Protein AF-A0A821C4U9-F1 (afdb_monomer)

Structure (mmCIF, N/CA/C/O backbone):
data_AF-A0A821C4U9-F1
#
_entry.id   AF-A0A821C4U9-F1
#
loop_
_atom_site.group_PDB
_atom_site.id
_atom_site.type_symbol
_atom_site.label_atom_id
_atom_site.label_alt_id
_atom_site.label_comp_id
_atom_site.label_asym_id
_atom_site.label_entity_id
_atom_site.label_seq_id
_atom_site.pdbx_PDB_ins_code
_atom_site.Cartn_x
_atom_site.Cartn_y
_atom_site.Cartn_z
_atom_site.occupancy
_atom_site.B_iso_or_equiv
_atom_site.auth_seq_id
_atom_site.auth_comp_id
_atom_site.auth_asym_id
_atom_site.auth_atom_id
_atom_site.pdbx_PDB_model_num
ATOM 1 N N . MET A 1 1 ? 24.354 1.024 -12.744 1.00 43.56 1 MET A N 1
ATOM 2 C CA . MET A 1 1 ? 23.203 0.212 -12.293 1.00 43.56 1 MET A CA 1
ATOM 3 C C . MET A 1 1 ? 22.242 1.172 -11.614 1.00 43.56 1 MET A C 1
ATOM 5 O O . MET A 1 1 ? 22.682 1.850 -10.696 1.00 43.56 1 MET A O 1
ATOM 9 N N . ALA A 1 2 ? 21.021 1.349 -12.124 1.00 48.12 2 ALA A N 1
ATOM 10 C CA . ALA A 1 2 ? 20.059 2.266 -11.510 1.00 48.12 2 ALA A CA 1
ATOM 11 C C . ALA A 1 2 ? 19.653 1.708 -10.138 1.00 48.12 2 ALA A C 1
ATOM 13 O O . ALA A 1 2 ? 19.220 0.560 -10.036 1.00 48.12 2 ALA A O 1
ATOM 14 N N . VAL A 1 3 ? 19.875 2.484 -9.079 1.00 49.50 3 VAL A N 1
ATOM 15 C CA . VAL A 1 3 ? 19.540 2.081 -7.712 1.00 49.50 3 VAL A CA 1
ATOM 16 C C . VAL A 1 3 ? 18.026 2.156 -7.569 1.00 49.50 3 VAL A C 1
ATOM 18 O O . VAL A 1 3 ? 17.436 3.229 -7.635 1.00 49.50 3 VAL A O 1
ATOM 21 N N . THR A 1 4 ? 17.395 0.999 -7.406 1.00 62.94 4 THR A N 1
ATOM 22 C CA . THR A 1 4 ? 15.965 0.892 -7.118 1.00 62.94 4 THR A CA 1
ATOM 23 C C . THR A 1 4 ? 15.742 1.253 -5.653 1.00 62.94 4 THR A C 1
ATOM 25 O O . THR A 1 4 ? 15.971 0.423 -4.776 1.00 62.94 4 THR A O 1
ATOM 28 N N . ASN A 1 5 ? 15.350 2.495 -5.374 1.00 72.31 5 ASN A N 1
ATOM 29 C CA . ASN A 1 5 ? 14.983 2.926 -4.028 1.00 72.31 5 ASN A CA 1
ATOM 30 C C . ASN A 1 5 ? 13.459 2.941 -3.937 1.00 72.31 5 ASN A C 1
ATOM 32 O O . ASN A 1 5 ? 12.826 3.807 -4.534 1.00 72.31 5 ASN A O 1
ATOM 36 N N . ILE A 1 6 ? 12.885 1.931 -3.284 1.00 83.69 6 ILE A N 1
ATOM 37 C CA . ILE A 1 6 ? 11.440 1.800 -3.086 1.00 83.69 6 ILE A CA 1
ATOM 38 C C . ILE A 1 6 ? 11.157 1.992 -1.613 1.00 83.69 6 ILE A C 1
ATOM 40 O O . ILE A 1 6 ? 11.602 1.202 -0.780 1.00 83.69 6 ILE A O 1
ATOM 44 N N . GLN A 1 7 ? 10.376 3.016 -1.318 1.00 89.56 7 GLN A N 1
ATOM 45 C CA . GLN A 1 7 ? 9.864 3.285 0.004 1.00 89.56 7 GLN A CA 1
ATOM 46 C C . GLN A 1 7 ? 8.430 2.779 0.071 1.00 89.56 7 GLN A C 1
ATOM 48 O O . GLN A 1 7 ? 7.608 3.006 -0.820 1.00 89.56 7 GLN A O 1
ATOM 53 N N . CYS A 1 8 ? 8.152 2.032 1.131 1.00 90.69 8 CYS A N 1
ATOM 54 C CA . CYS A 1 8 ? 6.814 1.568 1.403 1.00 90.69 8 CYS A CA 1
ATOM 55 C C . CYS A 1 8 ? 6.480 1.741 2.871 1.00 90.69 8 CYS A C 1
ATOM 57 O O . CYS A 1 8 ? 7.099 1.126 3.744 1.00 90.69 8 CYS A O 1
ATOM 59 N N . GLU A 1 9 ? 5.471 2.549 3.132 1.00 93.62 9 GLU A N 1
ATOM 60 C CA . GLU A 1 9 ? 5.133 3.009 4.465 1.00 93.62 9 GLU A CA 1
ATOM 61 C C . GLU A 1 9 ? 3.649 2.823 4.722 1.00 93.62 9 GLU A C 1
ATOM 63 O O . GLU A 1 9 ? 2.817 2.873 3.813 1.00 93.62 9 GLU A O 1
ATOM 68 N N . LEU A 1 10 ? 3.347 2.556 5.985 1.00 93.88 10 LEU A N 1
ATOM 69 C CA . LEU A 1 10 ? 1.997 2.490 6.496 1.00 93.88 10 LEU A CA 1
ATOM 70 C C . LEU A 1 10 ? 1.945 3.381 7.725 1.00 93.88 10 LEU A C 1
ATOM 72 O O . LEU A 1 10 ? 2.654 3.133 8.698 1.00 93.88 10 LEU A O 1
ATOM 76 N N . GLU A 1 11 ? 1.097 4.389 7.670 1.00 94.81 11 GLU A N 1
ATOM 77 C CA . GLU A 1 11 ? 0.816 5.272 8.788 1.00 94.81 11 GLU A CA 1
ATOM 78 C C . GLU A 1 11 ? -0.629 5.067 9.212 1.00 94.81 11 GLU A C 1
ATOM 80 O O . GLU A 1 11 ? -1.527 4.972 8.378 1.00 94.81 11 GLU A O 1
ATOM 85 N N . THR A 1 12 ? -0.872 4.986 10.513 1.00 91.88 12 THR A N 1
ATOM 86 C CA . THR A 1 12 ? -2.213 4.775 11.058 1.00 91.88 12 THR A CA 1
ATOM 87 C C . THR A 1 12 ? -2.443 5.702 12.230 1.00 91.88 12 THR A C 1
ATOM 89 O O . THR A 1 12 ? -1.559 5.908 13.058 1.00 91.88 12 THR A O 1
ATOM 92 N N . THR A 1 13 ? -3.646 6.245 12.308 1.00 87.62 13 THR A N 1
ATOM 93 C CA . THR A 1 13 ? -4.103 7.125 13.379 1.00 87.62 13 THR A CA 1
ATOM 94 C C . THR A 1 13 ? -5.075 6.373 14.275 1.00 87.62 13 THR A C 1
ATOM 96 O O . THR A 1 13 ? -5.827 5.520 13.811 1.00 87.62 13 THR A O 1
ATOM 99 N N . THR A 1 14 ? -5.134 6.736 15.554 1.00 83.50 14 THR A N 1
ATOM 100 C CA . THR A 1 14 ? -6.036 6.109 16.537 1.00 83.50 14 THR A CA 1
ATOM 101 C C . THR A 1 14 ? -7.525 6.250 16.205 1.00 83.50 14 THR A C 1
ATOM 103 O O . THR A 1 14 ? -8.343 5.558 16.797 1.00 83.50 14 THR A O 1
ATOM 106 N N . ASN A 1 15 ? -7.888 7.102 15.242 1.00 87.69 15 ASN A N 1
ATOM 107 C CA . ASN A 1 15 ? -9.269 7.348 14.820 1.00 87.69 15 ASN A CA 1
ATOM 108 C C . ASN A 1 15 ? -9.754 6.380 13.725 1.00 87.69 15 ASN A C 1
ATOM 110 O O . ASN A 1 15 ? -10.725 6.686 13.037 1.00 87.69 15 ASN A O 1
ATOM 114 N N . GLY A 1 16 ? -9.063 5.253 13.519 1.00 90.81 16 GLY A N 1
ATOM 115 C CA . GLY A 1 16 ? -9.442 4.271 12.503 1.00 90.81 16 GLY A CA 1
ATOM 116 C C . GLY A 1 16 ? -9.165 4.745 11.078 1.00 90.81 16 GLY A C 1
ATOM 117 O O . GLY A 1 16 ? -9.875 4.358 10.161 1.00 90.81 16 GLY A O 1
ATOM 118 N N . LYS A 1 17 ? -8.161 5.607 10.876 1.00 94.19 17 LYS A N 1
ATOM 119 C CA . LYS A 1 17 ? -7.732 6.065 9.544 1.00 94.19 17 LYS A CA 1
ATOM 120 C C . LYS A 1 17 ? -6.263 5.786 9.330 1.00 94.19 17 LYS A C 1
ATOM 122 O O . LYS A 1 17 ? -5.482 5.930 10.271 1.00 94.19 17 LYS A O 1
ATOM 127 N N . GLY A 1 18 ? -5.870 5.468 8.109 1.00 94.44 18 GLY A N 1
ATOM 128 C CA . GLY A 1 18 ? -4.474 5.280 7.759 1.00 94.44 18 GLY A CA 1
ATOM 129 C C . GLY A 1 18 ? -4.151 5.637 6.320 1.00 94.44 18 GLY 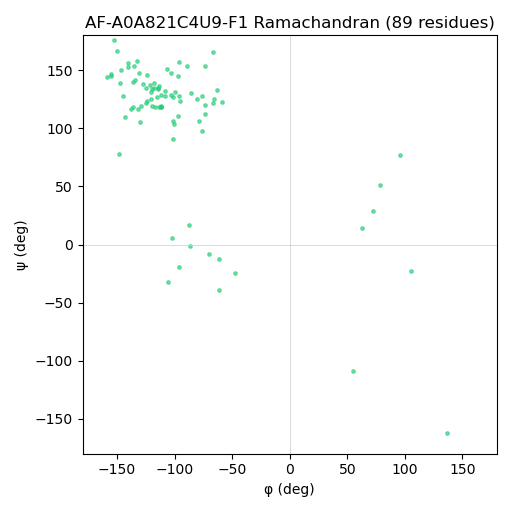A C 1
ATOM 130 O O . GLY A 1 18 ? -5.027 5.819 5.473 1.00 94.44 18 GLY A O 1
ATOM 131 N N . HIS A 1 19 ? -2.855 5.747 6.065 1.00 94.44 19 HIS A N 1
ATOM 132 C CA . HIS A 1 19 ? -2.277 6.008 4.763 1.00 94.44 19 HIS A CA 1
ATOM 133 C C . HIS A 1 19 ? -1.266 4.914 4.439 1.00 94.44 19 HIS A C 1
ATOM 135 O O . HIS A 1 19 ? -0.449 4.523 5.270 1.00 94.44 19 HIS A O 1
ATOM 141 N N . PHE A 1 20 ? -1.329 4.415 3.214 1.00 93.50 20 PHE A N 1
ATOM 142 C CA . PHE A 1 20 ? -0.330 3.534 2.639 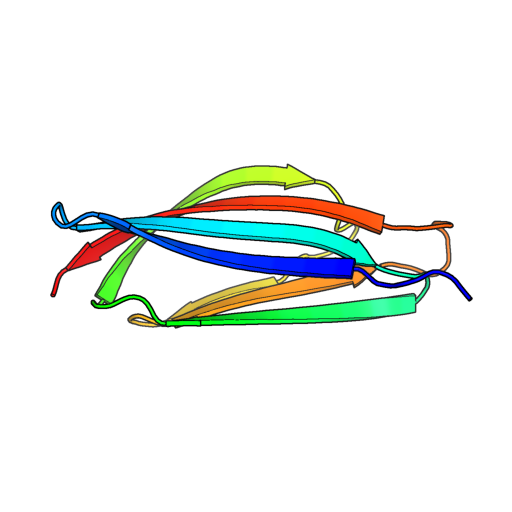1.00 93.50 20 PHE A CA 1
ATOM 143 C C . PHE A 1 20 ? 0.377 4.294 1.521 1.00 93.50 20 PHE A C 1
ATOM 145 O O . PHE A 1 20 ? -0.253 4.706 0.543 1.00 93.50 20 PHE A O 1
ATOM 152 N N . THR A 1 21 ? 1.684 4.472 1.671 1.00 92.88 21 THR A N 1
ATOM 153 C CA . THR A 1 21 ? 2.521 5.201 0.719 1.00 92.88 21 THR A CA 1
ATOM 154 C C . THR A 1 21 ? 3.468 4.228 0.045 1.00 92.88 21 THR A C 1
ATOM 156 O O . THR A 1 21 ? 4.168 3.461 0.705 1.00 92.88 21 THR A O 1
ATOM 159 N N . PHE A 1 22 ? 3.491 4.265 -1.282 1.00 91.00 22 PHE A N 1
ATOM 160 C CA . PHE A 1 22 ? 4.391 3.484 -2.110 1.00 91.00 22 PHE A CA 1
ATOM 161 C C . PHE A 1 22 ? 5.053 4.415 -3.120 1.00 91.00 22 PHE A C 1
ATOM 163 O O . PHE A 1 22 ? 4.419 4.875 -4.071 1.00 91.00 22 PHE A O 1
ATOM 170 N N . THR A 1 23 ? 6.321 4.727 -2.882 1.00 90.44 23 THR A N 1
ATOM 171 C CA . THR A 1 23 ? 7.085 5.712 -3.651 1.00 90.44 23 THR A CA 1
ATOM 172 C C . THR A 1 23 ? 8.440 5.146 -4.040 1.00 90.44 23 THR A C 1
ATOM 174 O O . THR A 1 23 ? 8.941 4.197 -3.434 1.00 90.44 23 THR A O 1
ATOM 177 N N . GLY A 1 24 ? 9.044 5.711 -5.080 1.00 87.81 24 GLY A N 1
ATOM 178 C CA . GLY A 1 24 ? 10.393 5.343 -5.492 1.00 87.81 24 GLY A CA 1
ATOM 179 C C . GLY A 1 24 ? 10.543 5.176 -6.992 1.00 87.81 24 GLY A C 1
ATOM 180 O O . GLY A 1 24 ? 9.700 5.621 -7.766 1.00 87.81 24 GLY A O 1
ATOM 181 N N . THR A 1 25 ? 11.610 4.506 -7.412 1.00 85.56 25 THR A N 1
ATOM 182 C CA . THR A 1 25 ? 11.900 4.295 -8.836 1.00 85.56 25 THR A CA 1
ATOM 183 C C . THR A 1 25 ? 12.042 2.812 -9.133 1.00 85.56 25 THR A C 1
ATOM 185 O O . THR A 1 25 ? 12.869 2.137 -8.525 1.00 85.56 25 THR A O 1
ATOM 188 N N . VAL A 1 26 ? 11.249 2.303 -10.078 1.00 82.19 26 VAL A N 1
ATOM 189 C CA . VAL A 1 26 ? 11.346 0.923 -10.575 1.00 82.19 26 VAL A CA 1
ATOM 190 C C . VAL A 1 26 ? 12.028 0.915 -11.928 1.00 82.19 26 VAL A C 1
ATOM 192 O O . VAL A 1 26 ? 11.627 1.643 -12.838 1.00 82.19 26 VAL A O 1
ATOM 195 N N . GLY A 1 27 ? 13.054 0.073 -12.045 1.00 77.50 27 GLY A N 1
ATOM 196 C CA . GLY A 1 27 ? 13.806 -0.083 -13.279 1.00 77.50 27 GLY A CA 1
ATOM 197 C C . GLY A 1 27 ? 12.981 -0.702 -14.418 1.00 77.50 27 GLY A C 1
ATOM 198 O O . GLY A 1 27 ? 11.918 -1.293 -14.201 1.00 77.50 27 GLY A O 1
ATOM 199 N N . PRO A 1 28 ? 13.473 -0.611 -15.660 1.00 77.12 28 PRO A N 1
ATOM 200 C CA . PRO A 1 28 ? 12.795 -1.157 -16.830 1.00 77.12 28 PRO A CA 1
ATOM 201 C C . PRO A 1 28 ? 12.663 -2.685 -16.748 1.00 77.12 28 PRO A C 1
ATOM 203 O O . PRO A 1 28 ? 13.649 -3.383 -16.523 1.00 77.12 28 PRO A O 1
ATOM 206 N N . ASN A 1 29 ? 11.465 -3.216 -17.023 1.00 77.50 29 ASN A N 1
ATOM 207 C CA . ASN A 1 29 ? 11.106 -4.642 -16.877 1.00 77.50 29 ASN A CA 1
ATOM 208 C C . ASN A 1 29 ? 11.176 -5.190 -15.447 1.00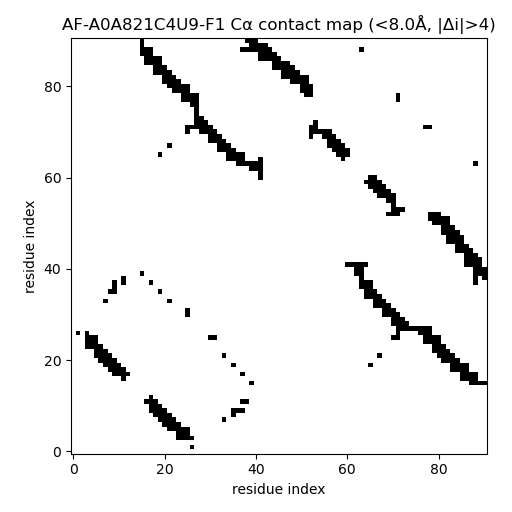 77.50 29 ASN A C 1
ATOM 210 O O . ASN A 1 29 ? 11.163 -6.406 -15.264 1.00 77.50 29 ASN A O 1
ATOM 214 N N . ASP A 1 30 ? 11.257 -4.325 -14.441 1.00 81.50 30 ASP A N 1
ATOM 215 C CA . ASP A 1 30 ? 11.216 -4.738 -13.048 1.00 81.50 30 ASP A CA 1
ATOM 216 C C . ASP A 1 30 ? 9.789 -4.595 -12.496 1.00 81.50 30 ASP A C 1
ATOM 218 O O . ASP A 1 30 ? 8.946 -3.843 -13.004 1.00 81.50 30 ASP A O 1
ATOM 222 N N . SER A 1 31 ? 9.504 -5.351 -11.442 1.00 84.50 31 SER A N 1
ATOM 223 C CA . SER A 1 31 ? 8.265 -5.234 -10.688 1.00 84.50 31 SER A CA 1
ATOM 224 C C . SER A 1 31 ? 8.562 -5.238 -9.201 1.00 84.50 31 SER A C 1
ATOM 226 O O . SER A 1 31 ? 9.444 -5.951 -8.717 1.00 84.50 31 SER A O 1
ATOM 228 N N . LYS A 1 32 ? 7.818 -4.420 -8.465 1.00 87.50 32 LYS A N 1
ATOM 229 C CA . LYS A 1 32 ? 7.960 -4.288 -7.021 1.00 87.50 32 LYS A CA 1
ATOM 230 C C . LYS A 1 32 ? 6.614 -4.478 -6.368 1.00 87.50 32 LYS A C 1
ATOM 232 O O . LYS A 1 32 ? 5.593 -4.007 -6.857 1.00 87.50 32 LYS A O 1
ATOM 237 N N . VAL A 1 33 ? 6.636 -5.207 -5.266 1.00 89.81 33 VAL A N 1
ATOM 238 C CA . VAL A 1 33 ? 5.462 -5.496 -4.458 1.00 89.81 33 VAL A CA 1
ATOM 239 C C . VAL A 1 33 ? 5.741 -4.946 -3.078 1.00 89.81 33 VAL A C 1
ATOM 241 O O . VAL A 1 33 ? 6.792 -5.235 -2.509 1.00 89.81 33 VAL A O 1
ATOM 244 N N . CYS A 1 34 ? 4.795 -4.198 -2.533 1.00 90.50 34 CYS A N 1
ATOM 245 C CA . CYS A 1 34 ? 4.776 -3.921 -1.116 1.00 90.50 34 CYS A CA 1
ATOM 246 C C . CYS A 1 34 ? 3.518 -4.473 -0.469 1.00 90.50 34 CYS A C 1
ATOM 248 O O . CYS A 1 34 ? 2.416 -4.270 -0.971 1.00 90.50 34 CYS A O 1
ATOM 250 N N . THR A 1 35 ? 3.714 -5.122 0.675 1.00 94.38 35 THR A N 1
ATOM 251 C CA . THR A 1 35 ? 2.649 -5.557 1.567 1.00 94.38 35 THR A CA 1
ATOM 252 C C . THR A 1 35 ? 2.824 -4.887 2.925 1.00 94.38 35 THR A C 1
ATOM 254 O O . THR A 1 35 ? 3.931 -4.851 3.478 1.00 94.38 35 THR A O 1
ATOM 257 N N . ARG A 1 36 ? 1.731 -4.362 3.469 1.00 95.25 36 ARG A N 1
ATOM 258 C CA . ARG A 1 36 ? 1.633 -3.804 4.818 1.00 95.25 36 ARG A CA 1
ATOM 259 C C . ARG A 1 36 ? 0.357 -4.309 5.483 1.00 95.25 36 ARG A C 1
ATOM 261 O O . ARG A 1 36 ? -0.596 -4.682 4.802 1.00 95.25 36 ARG A O 1
ATOM 268 N N . ILE A 1 37 ? 0.375 -4.354 6.810 1.00 94.44 37 ILE A N 1
ATOM 269 C CA . ILE A 1 37 ? -0.725 -4.865 7.629 1.00 94.44 37 ILE A CA 1
ATOM 270 C C . ILE A 1 37 ? -1.199 -3.722 8.521 1.00 94.44 37 ILE A C 1
ATOM 272 O O . ILE A 1 37 ? -0.415 -3.192 9.306 1.00 94.44 37 ILE A O 1
ATOM 276 N N . ALA A 1 38 ? -2.458 -3.331 8.366 1.00 93.38 38 ALA A N 1
ATOM 277 C CA . ALA A 1 38 ? -3.132 -2.374 9.225 1.00 93.38 38 ALA A CA 1
ATOM 278 C C . ALA A 1 38 ? -3.476 -3.009 10.587 1.00 93.38 38 ALA A C 1
ATOM 280 O O . ALA A 1 38 ? -3.655 -4.226 10.684 1.00 93.38 38 ALA A O 1
ATOM 281 N N . PRO A 1 39 ? -3.598 -2.205 11.655 1.00 92.94 39 PRO A N 1
ATOM 282 C CA . PRO A 1 39 ? -3.921 -2.696 12.993 1.00 92.94 39 PRO A CA 1
ATOM 283 C C . PRO A 1 39 ? -5.369 -3.199 13.130 1.00 92.94 39 PRO A C 1
ATOM 285 O O . PRO A 1 39 ? -5.697 -3.781 14.156 1.00 92.94 39 PRO A O 1
ATOM 288 N N . GLY A 1 40 ? -6.221 -2.999 12.119 1.00 93.25 40 GLY A N 1
ATOM 289 C CA . GLY A 1 40 ? -7.600 -3.480 12.092 1.00 93.25 40 GLY A CA 1
ATOM 290 C C . GLY A 1 40 ? -8.108 -3.711 10.668 1.00 93.25 40 GLY A 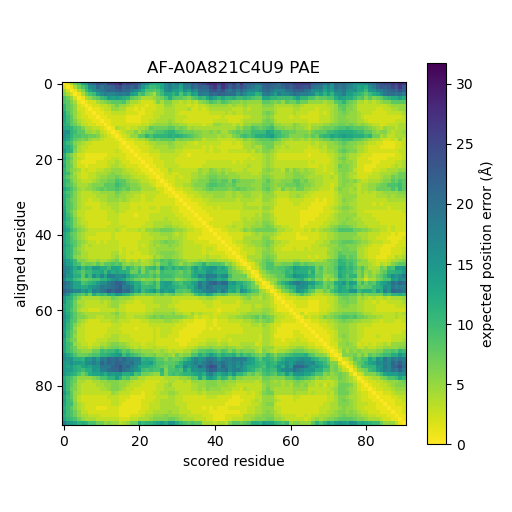C 1
ATOM 291 O O . GLY A 1 40 ? -7.408 -3.422 9.692 1.00 93.25 40 GLY A O 1
ATOM 292 N N . ARG A 1 41 ? -9.329 -4.237 10.551 1.00 95.69 41 ARG A N 1
ATOM 293 C CA . ARG A 1 41 ? -9.981 -4.556 9.278 1.00 95.69 41 ARG A CA 1
ATOM 294 C C . ARG A 1 41 ? -10.265 -3.288 8.486 1.00 95.69 41 ARG A C 1
ATOM 296 O O . ARG A 1 41 ? -10.956 -2.394 8.969 1.00 95.69 41 ARG A O 1
ATOM 303 N N . ILE A 1 42 ? -9.793 -3.240 7.248 1.00 95.56 42 ILE A N 1
ATOM 304 C CA . ILE A 1 42 ? -10.003 -2.119 6.334 1.00 95.56 42 ILE A CA 1
ATOM 305 C C . ILE A 1 42 ? -11.432 -2.178 5.799 1.00 95.56 42 ILE A C 1
ATOM 307 O O . ILE A 1 42 ? -11.887 -3.209 5.298 1.00 95.56 42 ILE A O 1
ATOM 311 N N . THR A 1 43 ? -12.152 -1.068 5.923 1.00 95.19 43 THR A N 1
ATOM 312 C CA . THR A 1 43 ? -13.561 -0.956 5.516 1.00 95.19 43 THR A CA 1
ATOM 313 C C . THR A 1 43 ? -13.723 -0.153 4.233 1.00 95.19 43 THR A C 1
ATOM 315 O O . THR A 1 43 ? -14.603 -0.451 3.428 1.00 95.19 43 THR A O 1
ATOM 318 N N . THR A 1 44 ? -12.857 0.835 4.018 1.00 94.44 44 THR A N 1
ATOM 319 C CA . THR A 1 44 ? -12.849 1.703 2.839 1.00 94.44 44 THR A CA 1
ATOM 320 C C . THR A 1 44 ? -11.409 1.972 2.416 1.00 94.44 44 THR A C 1
ATOM 322 O O . THR A 1 44 ? -10.489 1.954 3.234 1.00 94.44 44 THR A O 1
ATOM 325 N N . HIS A 1 45 ? -11.193 2.234 1.129 1.00 92.94 45 HIS A N 1
ATOM 326 C CA . HIS A 1 45 ? -9.896 2.678 0.634 1.00 92.94 45 HIS A CA 1
ATOM 327 C C . HIS A 1 45 ? -10.039 3.475 -0.663 1.00 92.94 45 HIS A C 1
ATOM 329 O O . HIS A 1 45 ? -10.868 3.157 -1.519 1.00 92.94 45 HIS A O 1
ATOM 335 N N . GLN A 1 46 ? -9.192 4.483 -0.848 1.00 91.12 46 GLN A N 1
ATOM 336 C CA . GLN A 1 46 ? -9.188 5.313 -2.046 1.00 91.12 46 GLN A CA 1
ATOM 337 C C . GLN A 1 46 ? -7.775 5.782 -2.393 1.00 91.12 46 GLN A C 1
ATOM 339 O O . GLN A 1 46 ? -6.997 6.186 -1.532 1.00 91.12 46 GLN A O 1
ATOM 344 N N . TRP A 1 47 ? -7.446 5.772 -3.685 1.00 89.12 47 TRP A N 1
ATOM 345 C CA . TRP A 1 47 ? -6.236 6.423 -4.176 1.00 89.12 47 TRP A CA 1
ATOM 346 C C . TRP A 1 47 ? -6.423 7.941 -4.160 1.00 89.12 47 TRP A C 1
ATOM 348 O O . TRP A 1 47 ? -7.303 8.460 -4.844 1.00 89.12 47 TRP A O 1
ATOM 358 N N . ILE A 1 48 ? -5.580 8.650 -3.409 1.00 87.12 48 ILE A N 1
ATOM 359 C CA . ILE A 1 48 ? -5.493 10.122 -3.473 1.00 87.12 48 ILE A CA 1
ATOM 360 C C . ILE A 1 48 ? -4.368 10.581 -4.398 1.00 87.12 48 ILE A C 1
ATOM 362 O O . ILE A 1 48 ? -4.364 11.714 -4.873 1.00 87.12 48 ILE A O 1
ATOM 366 N N . LYS A 1 49 ? -3.421 9.682 -4.672 1.00 79.25 49 LYS A N 1
ATOM 367 C CA . LYS A 1 49 ? -2.320 9.903 -5.595 1.00 79.25 49 LYS A CA 1
ATOM 368 C C . LYS A 1 49 ? -2.000 8.599 -6.308 1.00 79.25 49 LYS A C 1
ATOM 370 O O . LYS A 1 49 ? -1.836 7.565 -5.659 1.00 79.25 49 LYS A O 1
ATOM 375 N N . GLY A 1 50 ? -1.956 8.647 -7.635 1.00 75.19 50 GLY A N 1
ATOM 376 C CA . GLY A 1 50 ? -1.628 7.497 -8.466 1.00 75.19 50 GLY A CA 1
ATOM 377 C C . GLY A 1 50 ? -0.798 7.916 -9.668 1.00 75.19 50 GLY A C 1
ATOM 378 O O . GLY A 1 50 ? -1.305 8.565 -10.581 1.00 75.19 50 GLY A O 1
ATOM 379 N N . GLY A 1 51 ? 0.477 7.540 -9.663 1.00 71.81 51 GLY A N 1
ATOM 380 C CA . GLY A 1 51 ? 1.419 7.834 -10.734 1.00 71.81 51 GLY A CA 1
ATOM 381 C C . GLY A 1 51 ? 2.561 6.822 -10.768 1.00 71.81 51 GLY A C 1
ATOM 382 O O . GLY A 1 51 ? 2.985 6.308 -9.736 1.00 71.81 51 GLY A O 1
ATOM 383 N N . GLY A 1 52 ? 3.059 6.530 -11.970 1.00 68.56 52 GLY A N 1
ATOM 384 C CA . GLY A 1 52 ? 4.282 5.742 -12.158 1.00 68.56 52 GLY A CA 1
ATOM 385 C C . GLY A 1 52 ? 4.105 4.310 -12.637 1.00 68.56 52 GLY A C 1
ATOM 386 O O . GLY A 1 52 ? 5.014 3.777 -13.263 1.00 68.56 52 GLY A O 1
ATOM 387 N N . CYS A 1 53 ? 2.942 3.694 -12.433 1.00 73.62 53 CYS A N 1
ATOM 388 C CA . CYS A 1 53 ? 2.680 2.324 -12.881 1.00 73.62 53 CYS A CA 1
ATOM 389 C C . CYS A 1 53 ? 1.839 2.334 -14.170 1.00 73.62 53 CYS A C 1
ATOM 391 O O . CYS A 1 53 ? 0.609 2.354 -14.110 1.00 73.62 53 CYS A O 1
ATOM 393 N N . LYS A 1 54 ? 2.464 2.339 -15.358 1.00 60.94 54 LYS A N 1
ATOM 394 C CA . LYS A 1 54 ? 1.718 2.145 -16.620 1.00 60.94 54 LYS A CA 1
ATOM 395 C C . LYS A 1 54 ? 1.451 0.650 -16.843 1.00 60.94 54 LYS A C 1
ATOM 397 O O . LYS A 1 54 ? 2.395 -0.127 -16.902 1.00 60.94 54 LYS A O 1
ATOM 402 N N . ASN A 1 55 ? 0.175 0.295 -17.038 1.00 54.16 55 ASN A N 1
ATOM 403 C CA . ASN A 1 55 ? -0.379 -1.064 -17.211 1.00 54.16 55 ASN A CA 1
ATOM 404 C C . ASN A 1 55 ? -0.568 -1.902 -15.935 1.00 54.16 55 ASN A C 1
ATOM 406 O O . ASN A 1 55 ? -0.205 -3.074 -15.903 1.00 54.16 55 ASN A O 1
ATOM 410 N N . GLY A 1 56 ? -1.223 -1.345 -14.918 1.00 56.72 56 GLY A N 1
ATOM 411 C CA . GLY A 1 56 ? -1.778 -2.171 -13.843 1.00 56.72 56 GLY A CA 1
ATOM 412 C C . GLY A 1 56 ? -0.852 -2.276 -12.647 1.00 56.72 56 GLY A C 1
ATOM 413 O O . GLY A 1 56 ? -0.226 -3.305 -12.395 1.00 56.72 56 GLY A O 1
ATOM 414 N N . GLY A 1 57 ? -0.835 -1.199 -11.864 1.00 73.06 57 GLY A N 1
ATOM 415 C CA . GLY A 1 57 ? -0.645 -1.391 -10.439 1.00 73.06 57 GLY A CA 1
ATOM 416 C C . GLY A 1 57 ? -1.772 -2.295 -9.928 1.00 73.06 57 GLY A C 1
ATOM 417 O O . GLY A 1 57 ? -2.942 -1.984 -10.143 1.00 73.06 57 GLY A O 1
ATOM 418 N N . GLU A 1 58 ? -1.442 -3.425 -9.316 1.00 87.75 58 GLU A N 1
ATOM 419 C CA . GLU A 1 58 ? -2.429 -4.341 -8.747 1.00 87.75 58 GLU A CA 1
ATOM 420 C C . GLU A 1 58 ? -2.539 -4.042 -7.255 1.00 87.75 58 GLU A C 1
ATOM 422 O O . GLU A 1 58 ? -1.592 -4.273 -6.497 1.00 87.75 58 GLU A O 1
ATOM 427 N N . LEU A 1 59 ? -3.680 -3.480 -6.850 1.00 88.75 59 LEU A N 1
ATOM 428 C CA . LEU A 1 59 ? -4.027 -3.283 -5.449 1.00 88.75 59 LEU A CA 1
ATOM 429 C C . LEU A 1 59 ? -4.886 -4.453 -4.979 1.00 88.75 59 LEU A C 1
ATOM 431 O O . LEU A 1 59 ? -5.960 -4.697 -5.521 1.00 88.75 59 LEU A O 1
ATOM 435 N N . ILE A 1 60 ? -4.430 -5.118 -3.928 1.00 92.81 60 ILE A N 1
ATOM 436 C CA . ILE A 1 60 ? -5.193 -6.107 -3.182 1.00 92.81 60 ILE A CA 1
ATOM 437 C C . ILE A 1 60 ? -5.355 -5.563 -1.769 1.00 92.81 60 ILE A C 1
ATOM 439 O O . ILE A 1 60 ? -4.368 -5.370 -1.058 1.00 92.81 60 ILE A O 1
ATOM 443 N N . VAL A 1 61 ? -6.603 -5.339 -1.370 1.00 92.06 61 VAL A N 1
ATOM 444 C CA . VAL A 1 61 ? -6.968 -5.082 0.021 1.00 92.06 61 VAL A CA 1
ATOM 445 C C . VAL A 1 61 ? -7.814 -6.254 0.490 1.00 92.06 61 VAL A C 1
ATOM 447 O O . VAL A 1 61 ? -8.854 -6.538 -0.100 1.00 92.06 61 VAL A O 1
ATOM 450 N N . ASN A 1 62 ? -7.339 -6.972 1.504 1.00 93.12 62 ASN A N 1
ATOM 451 C CA . ASN A 1 62 ? -8.056 -8.108 2.070 1.00 93.12 62 ASN A CA 1
ATOM 452 C C . ASN A 1 62 ? -7.962 -8.072 3.590 1.00 93.12 62 ASN A C 1
ATOM 454 O O . ASN A 1 62 ? -6.871 -8.200 4.143 1.00 93.12 62 ASN A O 1
ATOM 458 N N . ASP A 1 63 ? -9.110 -7.913 4.241 1.00 93.19 63 ASP A N 1
ATOM 459 C CA . ASP A 1 63 ? -9.207 -7.718 5.684 1.00 93.19 63 ASP A CA 1
ATOM 460 C C . ASP A 1 63 ? -8.343 -6.530 6.152 1.00 93.19 63 ASP A C 1
ATOM 462 O O . ASP A 1 63 ? -8.655 -5.389 5.818 1.00 93.19 63 ASP A O 1
ATOM 466 N N . ASN A 1 64 ? -7.233 -6.764 6.850 1.00 93.94 64 ASN A N 1
ATOM 467 C CA . ASN A 1 64 ? -6.282 -5.740 7.284 1.00 93.94 64 ASN A CA 1
ATOM 468 C C . ASN A 1 64 ? -5.006 -5.670 6.424 1.00 93.94 64 ASN A C 1
ATOM 470 O O . ASN A 1 64 ? -4.069 -4.943 6.754 1.00 93.94 64 ASN A O 1
ATOM 474 N N . ILE A 1 65 ? -4.931 -6.426 5.329 1.00 94.94 65 ILE A N 1
ATOM 475 C CA . ILE A 1 65 ? -3.749 -6.501 4.467 1.00 94.94 65 ILE 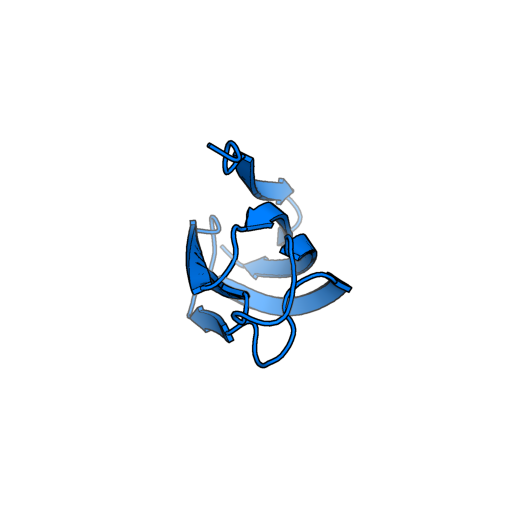A CA 1
ATOM 476 C C . ILE A 1 65 ? -3.907 -5.542 3.289 1.00 94.94 65 ILE A C 1
ATOM 478 O O . ILE A 1 65 ? -4.873 -5.638 2.534 1.00 94.94 65 ILE A O 1
ATOM 482 N N . ILE A 1 66 ? -2.906 -4.685 3.078 1.00 94.50 66 ILE A N 1
ATOM 483 C CA . ILE A 1 66 ? -2.756 -3.858 1.876 1.00 94.50 66 ILE A CA 1
ATOM 484 C C . ILE A 1 66 ? -1.544 -4.364 1.113 1.00 94.50 66 ILE A C 1
ATOM 486 O O . ILE A 1 66 ? -0.418 -4.320 1.611 1.00 94.50 66 ILE A O 1
ATOM 490 N N . ARG A 1 67 ? -1.764 -4.834 -0.112 1.00 93.75 67 ARG A N 1
ATOM 491 C CA . ARG A 1 67 ? -0.709 -5.262 -1.023 1.00 93.75 67 ARG A CA 1
ATOM 492 C C . ARG A 1 67 ? -0.827 -4.503 -2.330 1.00 93.75 67 ARG A C 1
ATOM 494 O O . ARG A 1 67 ? -1.834 -4.604 -3.019 1.00 93.75 67 ARG A O 1
ATOM 501 N N . PHE A 1 68 ? 0.227 -3.790 -2.695 1.00 90.94 68 PHE A N 1
ATOM 502 C CA . PHE A 1 68 ? 0.311 -3.093 -3.966 1.00 90.94 68 PHE A CA 1
ATOM 503 C C . PHE A 1 68 ? 1.502 -3.600 -4.769 1.00 90.94 68 PHE A C 1
ATOM 505 O O . PHE A 1 68 ? 2.636 -3.615 -4.289 1.00 9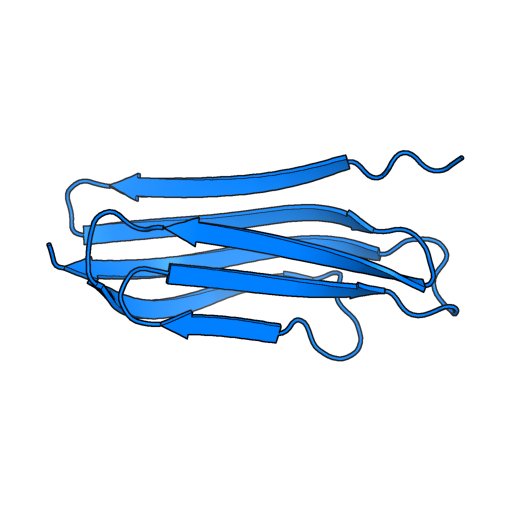0.94 68 PHE A O 1
ATOM 512 N N . LYS A 1 69 ? 1.241 -4.034 -5.999 1.00 89.19 69 LYS A N 1
ATOM 513 C CA . LYS A 1 69 ? 2.260 -4.423 -6.973 1.00 89.19 69 LYS A CA 1
ATOM 514 C C . LYS A 1 69 ? 2.322 -3.367 -8.060 1.00 89.19 69 LYS A C 1
ATOM 516 O O . LYS A 1 69 ? 1.311 -3.099 -8.688 1.00 89.19 69 LYS A O 1
ATOM 521 N N . CYS A 1 70 ? 3.507 -2.848 -8.341 1.00 85.25 70 CYS A N 1
ATOM 522 C CA . CYS A 1 70 ? 3.766 -2.001 -9.496 1.00 85.25 70 CYS A CA 1
ATOM 523 C C . CYS A 1 70 ? 4.725 -2.702 -10.456 1.00 85.25 70 CYS A C 1
ATOM 525 O O . CYS A 1 70 ? 5.752 -3.235 -10.034 1.00 85.25 70 CYS A O 1
ATOM 527 N N . ALA A 1 71 ? 4.402 -2.686 -11.746 1.00 81.62 71 ALA A N 1
ATOM 528 C CA . ALA A 1 71 ? 5.263 -3.194 -12.805 1.00 81.62 71 ALA A CA 1
ATOM 529 C C . ALA A 1 71 ? 5.638 -2.060 -13.765 1.00 81.62 71 ALA A C 1
ATOM 531 O O . ALA A 1 71 ? 4.788 -1.243 -14.123 1.00 81.62 71 ALA A O 1
ATOM 532 N N . CYS A 1 72 ? 6.902 -2.031 -14.192 1.00 78.19 72 CYS A N 1
ATOM 533 C CA . CYS A 1 72 ? 7.396 -1.098 -15.197 1.00 78.19 72 CYS A CA 1
ATOM 534 C C . CYS A 1 72 ? 7.676 -1.833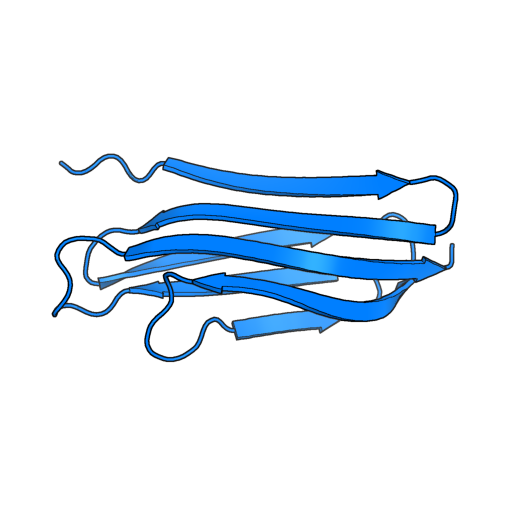 -16.514 1.00 78.19 72 CYS A C 1
ATOM 536 O O . CYS A 1 72 ? 8.321 -2.882 -16.530 1.00 78.19 72 CYS A O 1
ATOM 538 N N . THR A 1 73 ? 7.208 -1.297 -17.643 1.00 68.12 73 THR A N 1
ATOM 539 C CA . THR A 1 73 ? 7.412 -1.935 -18.958 1.00 68.12 73 THR A CA 1
ATOM 540 C C . THR A 1 73 ? 8.719 -1.487 -19.623 1.00 68.12 73 THR A C 1
ATOM 542 O O . THR A 1 73 ? 9.194 -0.376 -19.395 1.00 68.12 73 THR A O 1
ATOM 545 N N . LYS A 1 74 ? 9.282 -2.342 -20.494 1.00 56.53 74 LYS A N 1
ATOM 546 C CA . LYS A 1 74 ? 10.561 -2.161 -21.223 1.00 56.53 74 LYS A CA 1
ATOM 547 C C . LYS A 1 74 ? 10.761 -0.810 -21.917 1.00 56.53 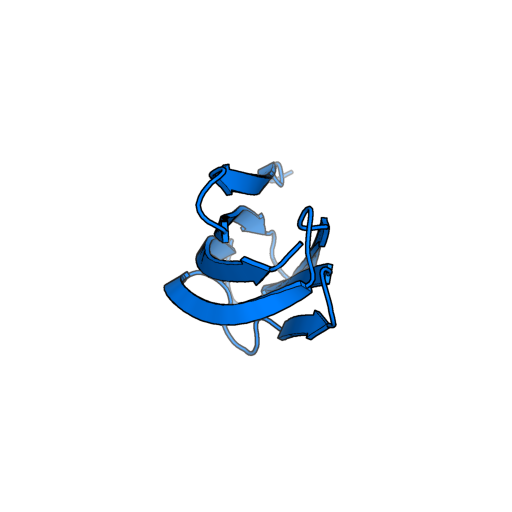74 LYS A C 1
ATOM 549 O O . LYS A 1 74 ? 11.892 -0.438 -22.211 1.00 56.53 74 LYS A O 1
ATOM 554 N N . TRP A 1 75 ? 9.671 -0.127 -22.250 1.00 60.72 75 TRP A N 1
ATOM 555 C CA . TRP A 1 75 ? 9.666 1.072 -23.087 1.00 60.72 75 TRP A CA 1
ATOM 556 C C . TRP A 1 75 ? 9.902 2.367 -22.299 1.00 60.72 75 TRP A C 1
ATOM 558 O O . TRP A 1 75 ? 9.945 3.441 -22.893 1.00 60.72 75 TRP A O 1
ATOM 568 N N . MET A 1 76 ? 10.059 2.284 -20.975 1.00 61.69 76 MET A N 1
ATOM 569 C CA . MET A 1 76 ? 10.342 3.422 -20.100 1.00 61.69 76 MET A CA 1
ATOM 570 C C . MET A 1 76 ? 11.729 3.269 -19.483 1.00 61.69 76 MET A C 1
ATOM 572 O O . MET A 1 76 ? 12.080 2.182 -19.040 1.00 61.69 76 MET A O 1
ATOM 576 N N . LYS A 1 77 ? 12.522 4.350 -19.473 1.00 62.62 77 LYS A N 1
ATOM 577 C CA . LYS A 1 77 ? 13.863 4.342 -18.865 1.00 62.62 77 LYS A CA 1
ATOM 578 C C . LYS A 1 77 ? 13.801 4.045 -17.369 1.00 62.62 77 LYS A C 1
ATOM 580 O O . LYS A 1 77 ? 14.639 3.285 -16.916 1.00 62.62 77 LYS A O 1
ATOM 585 N N . ASP A 1 78 ? 12.795 4.585 -16.679 1.00 66.25 78 ASP A N 1
ATOM 586 C CA . ASP A 1 78 ? 12.507 4.378 -15.260 1.00 66.25 78 ASP A CA 1
ATOM 587 C C . ASP A 1 78 ? 11.030 4.711 -14.977 1.00 66.25 78 ASP A C 1
ATOM 589 O O . ASP A 1 78 ? 10.474 5.643 -15.571 1.00 66.25 78 ASP A O 1
ATOM 593 N N . CYS A 1 79 ? 10.390 3.968 -14.072 1.00 77.94 79 CYS A N 1
ATOM 594 C CA . CYS A 1 79 ? 9.045 4.264 -13.579 1.00 77.94 79 CYS A CA 1
ATOM 595 C C . CYS A 1 79 ? 9.128 4.929 -12.206 1.00 77.94 79 CYS A C 1
ATOM 597 O O . CYS A 1 79 ? 9.398 4.263 -11.205 1.00 77.94 79 CYS A O 1
ATOM 599 N N . ASN A 1 80 ? 8.878 6.239 -12.160 1.00 82.62 80 ASN A N 1
ATOM 600 C CA . ASN A 1 80 ? 8.768 6.982 -10.907 1.00 82.62 80 ASN A CA 1
ATOM 601 C C . ASN A 1 80 ? 7.398 6.747 -10.288 1.00 82.62 80 ASN A C 1
ATOM 603 O O . ASN A 1 80 ? 6.394 7.255 -10.782 1.00 82.62 80 ASN A O 1
ATOM 607 N N . ILE A 1 81 ? 7.389 5.959 -9.225 1.00 85.19 81 ILE A N 1
ATOM 608 C CA . ILE A 1 81 ? 6.216 5.578 -8.463 1.00 85.19 81 ILE A CA 1
ATOM 609 C C . ILE A 1 81 ? 5.928 6.640 -7.418 1.00 85.19 81 ILE A C 1
ATOM 611 O O . ILE A 1 81 ? 6.803 7.022 -6.640 1.00 85.19 81 ILE A O 1
ATOM 615 N N . ASP A 1 82 ? 4.674 7.066 -7.389 1.00 86.56 82 ASP A N 1
ATOM 616 C CA . ASP A 1 82 ? 4.173 8.023 -6.420 1.00 86.56 82 ASP A CA 1
ATOM 617 C C . ASP A 1 82 ? 2.701 7.717 -6.124 1.00 86.56 82 ASP A C 1
ATOM 619 O O . ASP A 1 82 ? 1.775 8.293 -6.704 1.00 86.56 82 ASP A O 1
ATOM 623 N N . HIS A 1 83 ? 2.496 6.692 -5.299 1.00 87.75 83 HIS A N 1
ATOM 624 C CA . HIS A 1 83 ? 1.190 6.146 -4.964 1.00 87.75 83 HIS A CA 1
ATOM 625 C C . HIS A 1 83 ? 0.887 6.357 -3.482 1.00 87.75 83 HIS A C 1
ATOM 627 O O . HIS A 1 83 ? 1.647 5.931 -2.614 1.00 87.75 83 HIS A O 1
ATOM 633 N N . THR A 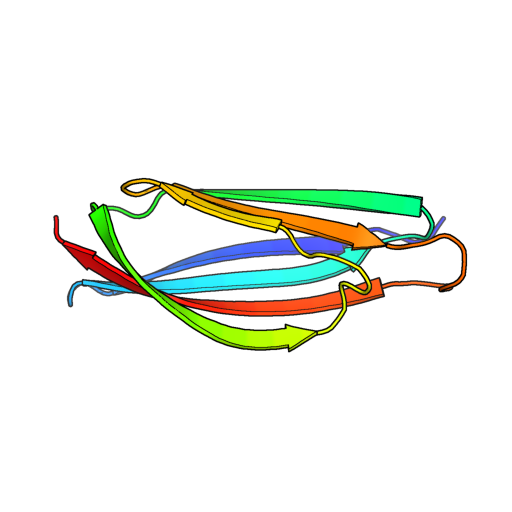1 84 ? -0.266 6.957 -3.194 1.00 90.38 84 THR A N 1
ATOM 634 C CA . THR A 1 84 ? -0.765 7.123 -1.825 1.00 90.38 84 THR A CA 1
ATOM 635 C C . THR A 1 84 ? -2.222 6.692 -1.764 1.00 90.38 84 THR A C 1
ATOM 637 O O . THR A 1 84 ? -3.093 7.276 -2.420 1.00 90.38 84 THR A O 1
ATOM 640 N N . LEU A 1 85 ? -2.468 5.648 -0.981 1.00 92.25 85 LEU A N 1
ATOM 641 C CA . LEU A 1 85 ? -3.784 5.113 -0.674 1.00 92.25 85 LEU A CA 1
ATOM 642 C C . LEU A 1 85 ? -4.184 5.609 0.714 1.00 92.25 85 LEU A C 1
ATOM 644 O O . LEU A 1 85 ? -3.441 5.410 1.671 1.00 92.25 85 LEU A O 1
ATOM 648 N N . VAL A 1 86 ? -5.358 6.214 0.836 1.00 94.31 86 VAL A N 1
ATOM 649 C CA . VAL A 1 86 ? -5.982 6.465 2.141 1.00 94.31 86 VAL A CA 1
ATOM 650 C C . VAL A 1 86 ? -6.994 5.368 2.422 1.00 94.31 86 VAL A C 1
ATOM 652 O O . VAL A 1 86 ? -7.633 4.873 1.492 1.00 94.31 86 VAL A O 1
ATOM 655 N N . PHE A 1 87 ? -7.130 4.968 3.679 1.00 94.62 87 PHE A N 1
ATOM 656 C CA . PHE A 1 87 ? -8.068 3.928 4.084 1.00 94.62 87 PHE A CA 1
ATOM 657 C C . PHE A 1 87 ? -8.633 4.193 5.479 1.00 94.62 87 PHE A C 1
ATOM 659 O O . PHE A 1 87 ? -7.951 4.768 6.330 1.00 94.62 87 PHE A O 1
ATOM 666 N N . ASP A 1 88 ? -9.860 3.735 5.717 1.00 95.75 88 ASP A N 1
ATOM 667 C CA . ASP A 1 88 ? -10.438 3.643 7.057 1.00 95.75 88 ASP A CA 1
ATOM 668 C C . ASP A 1 88 ? -10.405 2.176 7.529 1.00 95.75 88 ASP A C 1
ATOM 670 O O . ASP A 1 88 ? -10.514 1.243 6.726 1.00 95.75 88 ASP A O 1
ATOM 674 N N . TYR A 1 89 ? -10.236 1.956 8.833 1.00 94.75 89 TYR A N 1
ATOM 675 C CA . TYR A 1 89 ? -10.183 0.636 9.453 1.00 94.75 89 TYR A CA 1
ATOM 676 C C . TYR A 1 89 ? -10.908 0.596 10.803 1.00 94.75 89 TYR A C 1
ATOM 678 O O . TYR A 1 89 ? -11.040 1.606 11.493 1.00 94.75 89 TYR A O 1
ATOM 686 N N . VAL A 1 90 ? -11.343 -0.600 11.195 1.00 93.62 90 VAL A N 1
ATOM 687 C CA . VAL A 1 90 ? -11.958 -0.891 12.498 1.00 93.62 90 VAL A CA 1
ATOM 688 C C . VAL A 1 90 ? -11.152 -1.966 13.224 1.00 93.62 90 VAL A C 1
ATOM 690 O O . VAL A 1 90 ? -10.701 -2.919 12.588 1.00 93.62 90 VAL A O 1
ATOM 693 N N . VAL A 1 91 ? -10.924 -1.785 14.528 1.00 86.06 91 VAL A N 1
ATOM 694 C CA . VAL A 1 91 ? -10.203 -2.744 15.392 1.00 86.06 91 VAL A CA 1
ATOM 695 C C . VAL A 1 91 ? -11.179 -3.754 15.974 1.00 86.06 91 VAL A C 1
ATOM 697 O O . VAL A 1 91 ? -12.266 -3.311 16.408 1.00 86.06 91 VAL A O 1
#

Mean predicted aligned error: 5.74 Å

Radius of gyration: 13.59 Å; Cα contacts (8 Å, |Δi|>4): 236; chains: 1; bounding box: 37×18×40 Å

Foldseek 3Di:
DDDWDWDWDWADDPQQKIKTWIWTKDAAQDKDKDKDFAPFFWDDKDKPDFFFADPDFDWDRDGRMTMTMGGHHNVDRMGTTTTMMMTGGDD

Solvent-accessible surface area (backbone atoms only — not comparable to full-atom values): 4975 Å² total; per-residue (Å²): 130,88,79,66,51,71,50,73,48,76,48,75,48,98,85,35,37,33,40,39,39,41,35,34,39,38,46,52,66,35,71,50,74,46,75,50,74,53,95,25,40,52,77,48,73,46,77,83,36,81,43,41,44,68,87,62,53,47,76,47,77,57,60,33,35,43,33,42,34,38,39,26,52,76,92,38,86,59,23,57,32,45,31,34,34,39,32,36,34,49,119

Sequence (91 aa):
MAVTNIQCELETTTNGKGHFTFTGTVGPNDSKVCTRIAPGRITTHQWIKGGGCKNGGELIVNDNIIRFKCACTKWMKDCNIDHTLVFDYVV

pLDDT: mean 83.98, std 12.68, range [43.56, 95.75]

Secondary structure (DSSP, 8-state):
-----EEEEEEEETTTEEEEEEEEEEPTT-EEEEEEE-SSEEEEEEEEE--S-TT--EEEEETTEEEEEEE--TTSS-EEEEEEEEEEEE-

Nearest PDB structures (foldseek):
  5wrk-assembly1_A  TM=5.393E-01  e=1.592E-01  Rattus norvegicus
  6bnt-assembly1_A  TM=5.137E-01  e=1.073E-01  Homo sapiens
  1w63-assembly1_M  TM=5.921E-01  e=2.958E-01  Mus musculus
  3ml6-assembly2_B  TM=5.328E-01  e=1.592E-01  Mus musculus
  4hmy-assembly1_M  TM=5.670E-01  e=2.379E+00  Mus musculus